Protein AF-A0A7C0W0V6-F1 (afdb_monomer_lite)

pLDDT: mean 80.58, std 11.23, range [56.44, 93.38]

Secondary structure (DSSP, 8-state):
-PEEEEEEETTT--EEEEEE--HHHHHHTT---PPP--TTT----EEEE-

Foldseek 3Di:
DFDWWWKAAPVPRDIDIDGDDDPVVCVVVVNPPDQDADPPPRHSRIDIDD

Sequence (50 aa):
MPRKVKYVCKNCGHKFELDIYSEEEAKDHNRILIQPECPRCHSIDLERRS

Radius of gyration: 11.59 Å; chains: 1; bounding box: 24×22×27 Å

Structure (mmCIF, N/CA/C/O backbone):
data_AF-A0A7C0W0V6-F1
#
_entry.id   AF-A0A7C0W0V6-F1
#
loop_
_atom_site.group_PDB
_atom_site.id
_atom_site.type_symbol
_atom_site.label_atom_id
_atom_site.label_alt_id
_atom_site.label_comp_id
_atom_site.label_asym_id
_atom_site.label_entity_id
_atom_site.label_seq_id
_atom_site.pdbx_PDB_ins_code
_atom_site.Cartn_x
_atom_site.Cartn_y
_atom_site.Cartn_z
_atom_site.occupancy
_atom_site.B_iso_or_equiv
_atom_site.auth_seq_id
_atom_site.auth_comp_id
_atom_site.auth_asym_id
_atom_site.auth_atom_id
_atom_site.pdbx_PDB_model_num
ATOM 1 N N . MET A 1 1 ? 5.093 -9.346 -13.024 1.00 66.44 1 MET A N 1
ATOM 2 C CA . MET A 1 1 ? 3.693 -9.531 -12.581 1.00 66.44 1 MET A CA 1
ATOM 3 C C . MET A 1 1 ? 3.447 -8.585 -11.416 1.00 66.44 1 MET A C 1
ATOM 5 O O . MET A 1 1 ? 4.162 -8.711 -10.421 1.00 66.44 1 MET A O 1
ATOM 9 N N . PRO A 1 2 ? 2.454 -7.678 -11.501 1.00 70.69 2 PRO A N 1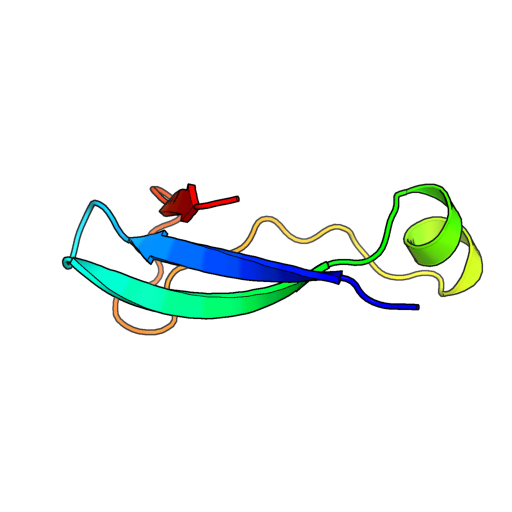
ATOM 10 C CA . PRO A 1 2 ? 2.189 -6.716 -10.438 1.00 70.69 2 PRO A CA 1
ATOM 11 C C . PRO A 1 2 ? 1.827 -7.436 -9.138 1.00 70.69 2 PRO A C 1
ATOM 13 O O . PRO A 1 2 ? 1.034 -8.382 -9.130 1.00 70.69 2 PRO A O 1
ATOM 16 N N . ARG A 1 3 ? 2.424 -6.999 -8.026 1.00 78.25 3 ARG A N 1
ATOM 17 C CA . ARG A 1 3 ? 2.090 -7.523 -6.700 1.00 78.25 3 ARG A CA 1
ATOM 18 C C . ARG A 1 3 ? 0.974 -6.679 -6.110 1.00 78.25 3 ARG A C 1
ATOM 20 O O . ARG A 1 3 ? 1.130 -5.469 -5.964 1.00 78.25 3 ARG A O 1
ATOM 27 N N . LYS A 1 4 ? -0.125 -7.323 -5.715 1.00 83.94 4 LYS A N 1
ATOM 28 C CA . LYS A 1 4 ? -1.184 -6.661 -4.950 1.00 83.94 4 LYS A CA 1
ATOM 29 C C . LYS A 1 4 ? -0.729 -6.455 -3.519 1.00 83.94 4 LYS A C 1
ATOM 31 O O . LYS A 1 4 ? -0.385 -7.407 -2.824 1.00 83.94 4 LYS A O 1
ATOM 36 N N . VAL A 1 5 ? -0.735 -5.204 -3.090 1.00 85.31 5 VAL A N 1
ATOM 37 C CA . VAL A 1 5 ? -0.344 -4.797 -1.746 1.00 85.31 5 VAL A CA 1
ATOM 38 C C . VAL A 1 5 ? -1.535 -4.139 -1.079 1.00 85.31 5 VAL A C 1
ATOM 40 O O . VAL A 1 5 ? -2.141 -3.222 -1.634 1.00 85.31 5 VAL A O 1
ATOM 43 N N . LYS A 1 6 ? -1.848 -4.589 0.135 1.00 90.06 6 LYS A N 1
ATOM 44 C CA . LYS A 1 6 ? -2.897 -3.997 0.962 1.00 90.06 6 LYS A CA 1
ATOM 45 C C . LYS A 1 6 ? -2.339 -2.803 1.722 1.00 90.06 6 LYS A C 1
ATOM 47 O O . LYS A 1 6 ? -1.319 -2.902 2.402 1.00 90.06 6 LYS A O 1
ATOM 52 N N . TYR A 1 7 ? -3.051 -1.692 1.643 1.00 90.06 7 TYR A N 1
ATOM 53 C CA . TYR A 1 7 ? -2.789 -0.476 2.390 1.00 90.06 7 TYR A CA 1
ATOM 54 C C . TYR A 1 7 ? -3.937 -0.175 3.338 1.00 90.06 7 TYR A C 1
ATOM 56 O O . TYR A 1 7 ? -5.109 -0.397 3.028 1.00 90.06 7 TYR A O 1
ATOM 64 N N . VAL A 1 8 ? -3.591 0.360 4.502 1.00 92.38 8 VAL A N 1
ATOM 65 C CA . VAL A 1 8 ? -4.538 0.907 5.468 1.00 92.38 8 VAL A CA 1
ATOM 66 C C . VAL A 1 8 ? -4.148 2.349 5.732 1.00 92.38 8 VAL A C 1
ATOM 68 O O . VAL A 1 8 ? -3.058 2.621 6.222 1.00 92.38 8 VAL A O 1
ATOM 71 N N . CYS A 1 9 ? -5.030 3.290 5.415 1.00 93.38 9 CYS A N 1
ATOM 72 C CA . CYS A 1 9 ? -4.808 4.685 5.760 1.00 93.38 9 CYS A CA 1
ATOM 73 C C . CYS A 1 9 ? -4.889 4.858 7.275 1.00 93.38 9 CYS A C 1
ATOM 75 O O . CYS A 1 9 ? -5.918 4.549 7.874 1.00 93.38 9 CYS A O 1
ATOM 77 N N . LYS A 1 10 ? -3.834 5.390 7.891 1.00 93.12 10 LYS A N 1
ATOM 78 C CA . LYS A 1 10 ? -3.816 5.664 9.332 1.00 93.12 10 LYS A CA 1
ATOM 79 C C . LYS A 1 10 ? -4.636 6.896 9.702 1.00 93.12 10 LYS A C 1
ATOM 81 O O . LYS A 1 10 ? -5.134 6.977 10.817 1.00 93.12 10 LYS A O 1
ATOM 86 N N . ASN A 1 11 ? -4.850 7.805 8.750 1.00 92.31 11 ASN A N 1
ATOM 87 C CA . ASN A 1 11 ? -5.633 9.017 8.974 1.00 92.31 11 ASN A CA 1
ATOM 88 C C . ASN A 1 11 ? -7.151 8.759 9.017 1.00 92.31 11 ASN A C 1
ATOM 90 O O . ASN A 1 11 ? -7.853 9.313 9.854 1.00 92.31 11 ASN A O 1
ATOM 94 N N . CYS A 1 12 ? -7.684 7.926 8.111 1.00 92.38 12 CYS A N 1
ATOM 95 C CA . CYS A 1 12 ? -9.132 7.667 8.029 1.00 92.38 12 CYS A CA 1
ATOM 96 C C . CYS A 1 12 ? -9.547 6.202 8.238 1.00 92.38 12 CYS A C 1
ATOM 98 O O . CYS A 1 12 ? -10.737 5.896 8.188 1.00 92.38 12 CYS A O 1
ATOM 100 N N . GLY A 1 13 ? -8.592 5.285 8.416 1.00 92.31 13 GLY A N 1
ATOM 101 C CA . GLY A 1 13 ? -8.839 3.851 8.606 1.00 92.31 13 GLY A CA 1
ATOM 102 C C . GLY A 1 13 ? -9.237 3.081 7.341 1.00 92.31 13 GLY A C 1
ATOM 103 O O . GLY A 1 13 ? -9.514 1.882 7.414 1.00 92.31 13 GLY A O 1
ATOM 104 N N . HIS A 1 14 ? -9.289 3.738 6.178 1.00 92.62 14 HIS A N 1
ATOM 105 C CA . HIS A 1 14 ? -9.716 3.107 4.932 1.00 92.62 14 HIS A CA 1
ATOM 106 C C . HIS A 1 14 ? -8.696 2.074 4.441 1.00 92.62 14 HIS A C 1
ATOM 108 O O . HIS A 1 14 ? -7.500 2.359 4.378 1.00 92.62 14 HIS A O 1
ATOM 114 N N . LYS A 1 15 ? -9.184 0.888 4.068 1.00 92.19 15 LYS A N 1
ATOM 115 C CA . LYS A 1 15 ? -8.371 -0.229 3.576 1.00 92.19 15 LYS A CA 1
ATOM 116 C C . LYS A 1 15 ? -8.573 -0.371 2.074 1.00 92.19 15 LYS A C 1
ATOM 118 O O . LYS A 1 15 ? -9.716 -0.439 1.632 1.00 92.19 15 LYS A O 1
ATOM 123 N N . PHE A 1 16 ? -7.487 -0.427 1.318 1.00 89.31 16 PHE A N 1
ATOM 124 C CA . PHE A 1 16 ? -7.514 -0.534 -0.138 1.00 89.31 16 PHE A CA 1
ATOM 125 C C . PHE A 1 16 ? -6.306 -1.320 -0.646 1.00 89.31 16 PHE A C 1
ATOM 127 O O . PHE A 1 16 ? -5.350 -1.556 0.090 1.00 89.31 16 PHE A O 1
ATOM 134 N N . GLU A 1 17 ? -6.362 -1.760 -1.896 1.00 89.25 17 GLU A N 1
ATOM 135 C CA . GLU A 1 17 ? -5.314 -2.552 -2.535 1.00 89.25 17 GLU A CA 1
ATOM 136 C C . GLU A 1 17 ? -4.745 -1.788 -3.721 1.00 89.25 17 GLU A C 1
ATOM 138 O O . GLU A 1 17 ? -5.494 -1.185 -4.487 1.00 89.25 17 GLU A O 1
ATOM 143 N N . LEU A 1 18 ? -3.422 -1.821 -3.864 1.00 83.06 18 LEU A N 1
ATOM 144 C CA . LEU A 1 18 ? -2.729 -1.254 -5.010 1.00 83.06 18 LEU A CA 1
ATOM 145 C C . LEU A 1 18 ? -1.831 -2.299 -5.653 1.00 83.06 18 LEU A C 1
ATOM 147 O O . LEU A 1 18 ? -1.149 -3.069 -4.972 1.00 83.06 18 LEU A O 1
ATOM 151 N N . ASP A 1 19 ? -1.821 -2.284 -6.977 1.00 81.75 19 ASP A N 1
ATOM 152 C CA . ASP A 1 19 ? -0.871 -3.028 -7.784 1.00 81.75 19 ASP A CA 1
ATOM 153 C C . ASP A 1 19 ? 0.466 -2.285 -7.781 1.00 81.75 19 ASP A C 1
ATOM 155 O O . ASP A 1 19 ? 0.580 -1.177 -8.309 1.00 81.75 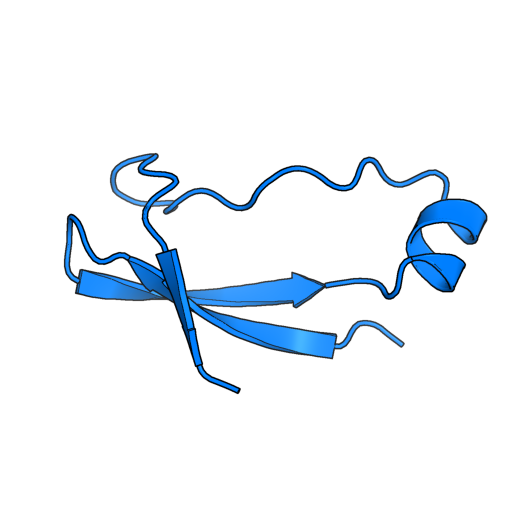19 ASP A O 1
ATOM 159 N N . ILE A 1 20 ? 1.480 -2.889 -7.161 1.00 76.12 20 ILE A N 1
ATOM 160 C CA . ILE A 1 20 ? 2.830 -2.330 -7.106 1.00 76.12 20 ILE A CA 1
ATOM 161 C C . ILE A 1 20 ? 3.744 -3.157 -7.991 1.00 76.12 20 ILE A C 1
ATOM 163 O O . ILE A 1 20 ? 3.840 -4.381 -7.865 1.00 76.12 20 ILE A O 1
ATOM 167 N N . TYR A 1 21 ? 4.420 -2.451 -8.884 1.00 72.50 21 TYR A N 1
ATOM 168 C CA . TYR A 1 21 ? 5.476 -2.990 -9.721 1.00 72.50 21 TYR A CA 1
ATOM 169 C C . TYR A 1 21 ? 6.777 -3.003 -8.916 1.00 72.50 21 TYR A C 1
ATOM 171 O O . TYR A 1 21 ? 7.062 -2.063 -8.172 1.00 72.50 21 TYR A O 1
ATOM 179 N N . SER A 1 22 ? 7.572 -4.063 -9.050 1.00 68.81 22 SER A N 1
ATOM 180 C CA . SER A 1 22 ? 8.960 -4.034 -8.574 1.00 68.81 22 SER A CA 1
ATOM 181 C C . SER A 1 22 ? 9.732 -2.927 -9.301 1.00 68.81 22 SER A C 1
ATOM 183 O O . SER A 1 22 ? 9.371 -2.574 -10.422 1.00 68.81 22 SER A O 1
ATOM 185 N N . GLU A 1 23 ? 10.810 -2.402 -8.710 1.00 67.81 23 GLU A N 1
ATOM 186 C CA . GLU A 1 23 ? 11.646 -1.363 -9.344 1.00 67.81 23 GLU A CA 1
ATOM 187 C C . GLU A 1 23 ? 12.099 -1.745 -10.763 1.00 67.81 23 GLU A C 1
ATOM 189 O O . GLU A 1 23 ? 12.115 -0.902 -11.659 1.00 67.81 23 GLU A O 1
ATOM 194 N N . GLU A 1 24 ? 12.399 -3.026 -10.980 1.00 67.56 24 GLU A N 1
ATOM 195 C CA . GLU A 1 24 ? 12.764 -3.578 -12.288 1.00 67.56 24 GLU A CA 1
ATOM 196 C C . GLU A 1 24 ? 11.612 -3.480 -13.303 1.00 67.56 24 GLU A C 1
ATOM 198 O O . GLU A 1 24 ? 11.821 -3.034 -14.428 1.00 67.56 24 GLU A O 1
ATOM 203 N N . GLU A 1 25 ? 10.379 -3.799 -12.894 1.00 70.38 25 GLU A N 1
ATOM 204 C CA . GLU A 1 25 ? 9.194 -3.692 -13.760 1.00 70.38 25 GLU A CA 1
ATOM 205 C C . GLU A 1 25 ? 8.752 -2.236 -13.963 1.00 70.38 25 GLU A C 1
ATOM 207 O O . GLU A 1 25 ? 8.263 -1.876 -15.031 1.00 70.38 25 GLU A O 1
ATOM 212 N N . ALA A 1 26 ? 8.934 -1.368 -12.964 1.00 69.81 26 ALA A N 1
ATOM 213 C CA . ALA A 1 26 ? 8.632 0.056 -13.088 1.00 69.81 26 ALA A CA 1
ATOM 214 C C . ALA A 1 26 ? 9.558 0.745 -14.104 1.00 69.81 26 ALA A C 1
ATOM 216 O O . ALA A 1 26 ? 9.089 1.580 -14.883 1.00 69.81 26 ALA A O 1
ATOM 217 N N . LYS A 1 27 ? 10.845 0.358 -14.138 1.00 67.31 27 LYS A N 1
ATOM 218 C CA . LYS A 1 27 ? 11.802 0.795 -15.166 1.00 67.31 27 LYS A CA 1
ATOM 219 C C . LYS A 1 27 ? 11.415 0.302 -16.557 1.00 67.31 27 LYS A C 1
ATOM 221 O O . LYS A 1 27 ? 11.427 1.104 -17.486 1.00 67.31 27 LYS A O 1
ATOM 226 N N . ASP A 1 28 ? 11.058 -0.974 -16.687 1.00 67.56 28 ASP A N 1
ATOM 227 C CA . ASP A 1 28 ? 10.669 -1.576 -17.970 1.00 67.56 28 ASP A CA 1
ATOM 228 C C . ASP A 1 28 ? 9.400 -0.926 -18.549 1.00 67.56 28 ASP A C 1
ATOM 230 O O . ASP A 1 28 ? 9.337 -0.575 -19.726 1.00 67.56 28 ASP A O 1
ATOM 234 N N . HIS A 1 29 ? 8.417 -0.638 -17.692 1.00 64.75 29 HIS A N 1
ATOM 235 C CA . HIS A 1 29 ? 7.157 -0.017 -18.098 1.00 64.75 29 HIS A CA 1
ATOM 236 C C . HIS A 1 29 ? 7.157 1.521 -18.083 1.00 64.75 29 HIS A C 1
ATOM 238 O O . HIS A 1 29 ? 6.093 2.119 -18.266 1.00 64.75 29 HIS A O 1
ATOM 244 N N . ASN A 1 30 ? 8.308 2.166 -17.848 1.00 60.22 30 ASN A N 1
ATOM 245 C CA . ASN A 1 30 ? 8.447 3.623 -17.725 1.00 60.22 30 ASN A CA 1
ATOM 246 C C . ASN A 1 30 ? 7.387 4.247 -16.788 1.00 60.22 30 ASN A C 1
ATOM 248 O O . ASN A 1 30 ? 6.842 5.325 -17.041 1.00 60.22 30 ASN A O 1
ATOM 252 N N . ARG A 1 31 ? 7.023 3.519 -15.723 1.00 61.81 31 ARG A N 1
ATOM 253 C CA . ARG A 1 31 ? 5.994 3.939 -14.771 1.00 61.81 31 ARG A CA 1
ATOM 254 C C . ARG A 1 31 ? 6.650 4.676 -13.618 1.00 61.81 31 ARG A C 1
ATOM 256 O O . ARG A 1 31 ? 7.522 4.147 -12.936 1.00 61.81 31 ARG A O 1
ATOM 263 N N . ILE A 1 32 ? 6.181 5.895 -13.381 1.00 56.44 32 ILE A N 1
ATOM 264 C CA . ILE A 1 32 ? 6.588 6.701 -12.234 1.00 56.44 32 ILE A CA 1
ATOM 265 C C . ILE A 1 32 ? 6.172 5.949 -10.963 1.00 56.44 32 ILE A C 1
ATOM 267 O O . ILE A 1 32 ? 5.002 5.591 -10.805 1.00 56.44 32 ILE A O 1
ATOM 271 N N . LEU A 1 33 ? 7.128 5.708 -10.061 1.00 64.75 33 LEU A N 1
ATOM 272 C CA . LEU A 1 33 ? 6.873 5.205 -8.710 1.00 64.75 33 LEU A CA 1
ATOM 273 C C . LEU A 1 33 ? 6.197 6.320 -7.902 1.00 64.75 33 LEU A C 1
ATOM 275 O O . LEU A 1 33 ? 6.839 7.042 -7.143 1.00 64.75 33 LEU A O 1
ATOM 279 N N . ILE A 1 34 ? 4.903 6.526 -8.134 1.00 66.44 34 ILE A N 1
ATOM 280 C CA . ILE A 1 34 ? 4.124 7.526 -7.410 1.00 66.44 34 ILE A CA 1
ATOM 281 C C . ILE A 1 34 ? 3.898 6.996 -5.994 1.00 66.44 34 ILE A C 1
ATOM 283 O O . ILE A 1 34 ? 3.509 5.840 -5.803 1.00 66.44 34 ILE A O 1
ATOM 287 N N . GLN A 1 35 ? 4.162 7.841 -4.998 1.00 76.88 35 GLN A N 1
ATOM 288 C CA . GLN A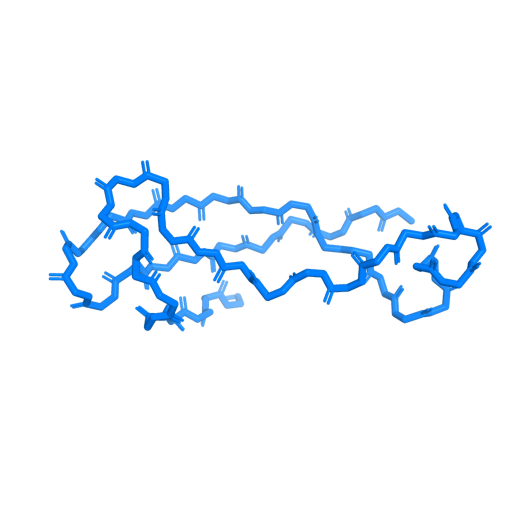 1 35 ? 3.841 7.529 -3.612 1.00 76.88 35 GLN A CA 1
ATOM 289 C C . GLN A 1 35 ? 2.323 7.313 -3.494 1.00 76.88 35 GLN A C 1
ATOM 291 O O . GLN A 1 35 ? 1.561 8.187 -3.905 1.00 76.88 35 GLN A O 1
ATOM 296 N N . PRO A 1 36 ? 1.862 6.166 -2.969 1.00 79.25 36 PRO A N 1
ATOM 297 C CA . PRO A 1 36 ? 0.438 5.908 -2.857 1.00 79.25 36 PRO A CA 1
ATOM 298 C C . PRO A 1 36 ? -0.215 6.861 -1.851 1.00 79.25 36 PRO A C 1
ATOM 300 O O . PRO A 1 36 ? 0.332 7.115 -0.778 1.00 79.25 36 PRO A O 1
ATOM 303 N N . GLU A 1 37 ? -1.412 7.339 -2.181 1.00 89.75 37 GLU A N 1
ATOM 304 C CA . GLU A 1 37 ? -2.252 8.160 -1.309 1.00 89.75 37 GLU A CA 1
ATOM 305 C C . GLU A 1 37 ? -3.600 7.480 -1.047 1.00 89.75 37 GLU A C 1
ATOM 307 O O . GLU A 1 37 ? -4.065 6.634 -1.816 1.00 89.75 37 GLU A O 1
ATOM 312 N N . CYS A 1 38 ? -4.242 7.820 0.069 1.00 90.00 38 CYS A N 1
ATOM 313 C CA . CYS A 1 38 ? -5.553 7.276 0.389 1.00 90.00 38 CYS A CA 1
ATOM 314 C C . CYS A 1 38 ? -6.629 7.845 -0.551 1.00 90.00 38 CYS A C 1
ATOM 316 O O . CYS A 1 38 ? -6.872 9.048 -0.500 1.00 90.00 38 CYS A O 1
ATOM 318 N N . PRO A 1 39 ? -7.408 7.020 -1.271 1.00 89.38 39 PRO A N 1
ATOM 319 C CA . PRO A 1 39 ? -8.429 7.506 -2.207 1.00 89.38 39 PRO A CA 1
ATOM 320 C C . PRO A 1 39 ? -9.612 8.226 -1.538 1.00 89.38 39 PRO A C 1
ATOM 322 O O . PRO A 1 39 ? -10.458 8.786 -2.226 1.00 89.38 39 PRO A O 1
ATOM 325 N N . ARG A 1 40 ? -9.719 8.196 -0.200 1.00 91.38 40 ARG A N 1
ATOM 326 C CA . ARG A 1 40 ? -10.785 8.906 0.525 1.00 91.38 40 ARG A CA 1
ATOM 327 C C . ARG A 1 40 ? -10.380 10.262 1.076 1.00 91.38 40 ARG A C 1
ATOM 329 O O . ARG A 1 40 ? -11.213 11.155 1.139 1.00 91.38 40 ARG A O 1
ATOM 336 N N . CYS A 1 41 ? -9.165 10.370 1.600 1.00 91.75 41 CYS A N 1
ATOM 337 C CA . CYS A 1 41 ? -8.714 11.564 2.318 1.00 91.75 41 CYS A CA 1
ATOM 338 C C . CYS A 1 41 ? -7.418 12.147 1.756 1.00 91.75 41 CYS A C 1
ATOM 340 O O . CYS A 1 41 ? -6.894 13.089 2.339 1.00 91.75 41 CYS A O 1
ATOM 342 N N . HIS A 1 42 ? -6.890 11.554 0.680 1.00 89.25 42 HIS A N 1
ATOM 343 C CA . HIS A 1 42 ? -5.651 11.933 -0.008 1.00 89.25 42 HIS A CA 1
ATOM 344 C C . HIS A 1 42 ? -4.432 12.002 0.929 1.00 89.25 42 HIS A C 1
ATOM 346 O O . HIS A 1 42 ? -3.433 12.660 0.661 1.00 89.25 42 HIS A O 1
ATOM 352 N N . SER A 1 43 ? -4.510 11.310 2.071 1.00 90.06 43 SER A N 1
ATOM 353 C CA . SER A 1 43 ? -3.407 11.216 3.020 1.00 90.06 43 SER A CA 1
ATOM 354 C C . SER A 1 43 ? -2.403 10.170 2.548 1.00 90.06 43 SER A C 1
ATOM 356 O O . SER A 1 43 ? -2.787 9.049 2.208 1.00 90.06 43 SER A O 1
ATOM 358 N N . ILE A 1 44 ? -1.124 10.535 2.581 1.00 89.3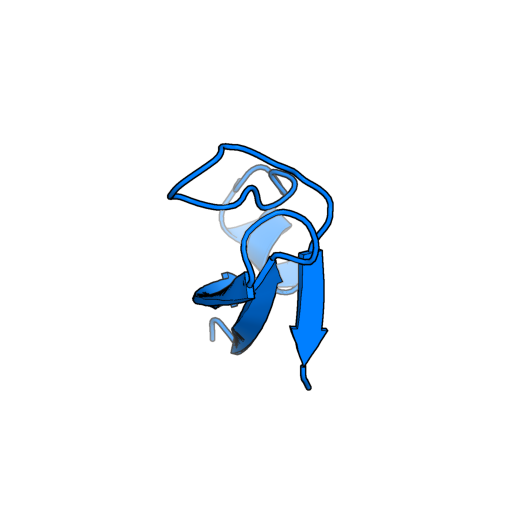1 44 ILE A N 1
ATOM 359 C CA . ILE A 1 44 ? 0.018 9.655 2.297 1.00 89.31 44 ILE A CA 1
ATOM 360 C C . ILE A 1 44 ? 0.423 8.794 3.506 1.00 89.31 44 ILE A C 1
ATOM 362 O O . ILE A 1 44 ? 1.282 7.923 3.384 1.00 89.31 44 ILE A O 1
ATOM 366 N N . ASP A 1 45 ? -0.200 9.010 4.673 1.00 91.06 45 ASP A N 1
ATOM 367 C CA . ASP A 1 45 ? 0.072 8.233 5.885 1.00 91.06 45 ASP A CA 1
ATOM 368 C C . ASP A 1 45 ? -0.640 6.872 5.805 1.00 91.06 45 ASP A C 1
ATOM 370 O O . ASP A 1 45 ? -1.789 6.682 6.233 1.00 91.06 45 ASP A O 1
ATOM 374 N N . LEU A 1 46 ? 0.036 5.929 5.148 1.00 89.12 46 LEU A N 1
ATOM 375 C CA . LEU A 1 46 ? -0.467 4.597 4.837 1.00 89.12 46 LEU A CA 1
ATOM 376 C C . LEU A 1 46 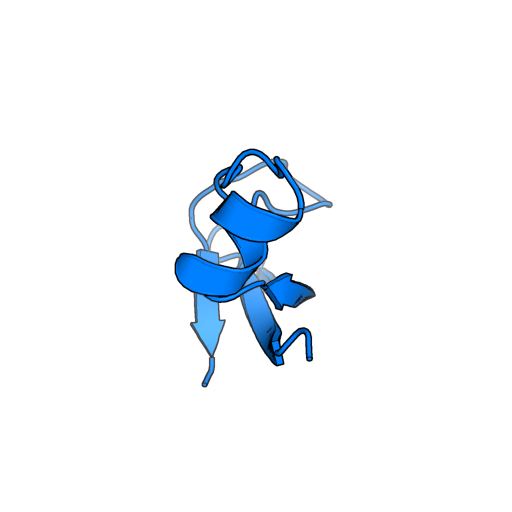? 0.382 3.518 5.517 1.0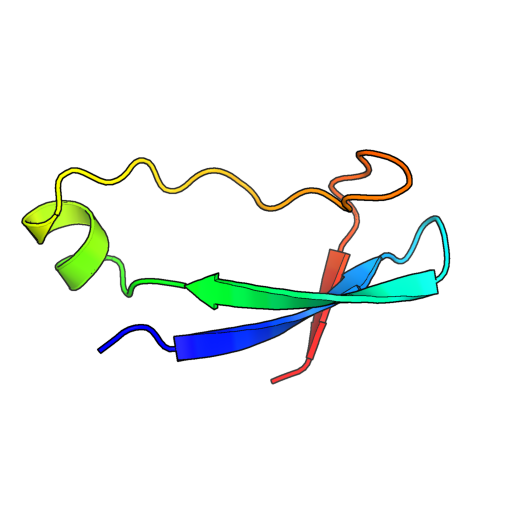0 89.12 46 LEU A C 1
ATOM 378 O O . LEU A 1 46 ? 1.604 3.478 5.394 1.00 89.12 46 LEU A O 1
ATOM 382 N N . GLU A 1 47 ? -0.280 2.578 6.185 1.00 90.38 47 GLU A N 1
ATOM 383 C CA . GLU A 1 47 ? 0.319 1.341 6.674 1.00 90.38 47 GLU A CA 1
ATOM 384 C C . GLU A 1 47 ? 0.245 0.264 5.592 1.00 90.38 47 GLU A C 1
ATOM 386 O O . GLU A 1 47 ? -0.842 -0.097 5.134 1.00 90.38 47 GLU A O 1
ATOM 391 N N . ARG A 1 48 ? 1.399 -0.285 5.208 1.00 86.31 48 ARG A N 1
ATOM 392 C CA . ARG A 1 48 ? 1.466 -1.463 4.344 1.00 86.31 48 ARG A CA 1
ATOM 393 C C . ARG A 1 48 ? 1.166 -2.712 5.168 1.00 86.31 48 ARG A C 1
ATOM 395 O O . ARG A 1 48 ? 1.853 -2.972 6.153 1.00 86.31 48 ARG A O 1
ATOM 402 N N . ARG A 1 49 ? 0.193 -3.512 4.736 1.00 78.62 49 ARG A N 1
ATOM 403 C CA . ARG A 1 49 ? -0.020 -4.867 5.252 1.00 78.62 49 ARG A CA 1
ATOM 404 C C . ARG A 1 49 ? 0.429 -5.876 4.205 1.00 78.62 49 ARG A C 1
ATOM 406 O O . ARG A 1 49 ? -0.210 -6.006 3.161 1.00 78.62 49 ARG A O 1
ATOM 413 N N . SER A 1 50 ? 1.573 -6.501 4.484 1.00 65.25 50 SER A N 1
ATOM 414 C CA . SER A 1 50 ? 2.120 -7.631 3.726 1.00 65.25 50 SER A CA 1
ATOM 415 C C . SER A 1 50 ? 1.336 -8.910 3.986 1.00 65.25 50 SER A C 1
ATOM 417 O O . SER A 1 50 ? 0.794 -9.047 5.107 1.00 65.25 50 SER A O 1
#